Protein AF-A0A919UAT2-F1 (afdb_monomer)

Foldseek 3Di:
DLVVLLVVAQVSVVCLVVLVCCLVVLDQPPPVPVDVVVSVVVSVVVSVSSVVSSVSNVD

Solvent-accessible surface area (backbone atoms only — not comparable to full-atom values): 3449 Å² total; per-residue (Å²): 112,69,70,60,45,42,73,47,22,71,79,35,48,85,50,44,67,56,51,51,49,49,62,73,61,64,62,70,62,82,55,86,73,88,40,75,67,59,31,51,52,51,36,51,53,50,50,53,53,50,53,56,38,48,51,57,29,73,107

Radius of gyration: 12.45 Å; Cα contacts (8 Å, |Δi|>4): 44; chains: 1; bounding box: 30×22×34 Å

Mean predicted aligned error: 7.77 Å

Secondary structure (DSSP, 8-state):
-HHHHHHHGGGGGGGHHHHHHHHHHT-------S-HHHHHHHHHHHHHHHHHHHHHHH-

Organism: NCBI:txid685454

Structure (mmCIF, N/CA/C/O backbone):
data_AF-A0A919UAT2-F1
#
_entry.id   AF-A0A919UAT2-F1
#
loop_
_atom_site.group_PDB
_atom_site.id
_atom_site.type_symbol
_atom_site.label_atom_id
_atom_site.label_alt_id
_atom_site.label_comp_id
_atom_site.label_asym_id
_atom_site.label_entity_id
_atom_site.label_seq_id
_atom_site.pdbx_PDB_ins_code
_atom_site.Cartn_x
_atom_site.Cartn_y
_atom_site.Cartn_z
_atom_site.occupancy
_atom_site.B_iso_or_equiv
_atom_site.auth_seq_id
_atom_site.auth_co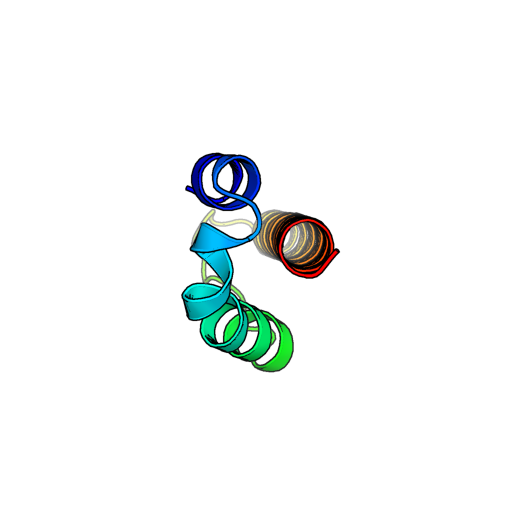mp_id
_atom_site.auth_asym_id
_atom_site.auth_atom_id
_atom_site.pdbx_PDB_model_num
ATOM 1 N N . MET A 1 1 ? -2.684 9.031 -4.993 1.00 60.03 1 MET A N 1
ATOM 2 C CA . MET A 1 1 ? -3.784 8.262 -4.363 1.00 60.03 1 MET A CA 1
ATOM 3 C C . MET A 1 1 ? -3.515 7.896 -2.909 1.00 60.03 1 MET A C 1
ATOM 5 O O . MET A 1 1 ? -4.337 8.252 -2.082 1.00 60.03 1 MET A O 1
ATOM 9 N N . LEU A 1 2 ? -2.392 7.251 -2.562 1.00 63.66 2 LEU A N 1
ATOM 10 C CA . LEU A 1 2 ? -2.139 6.779 -1.189 1.00 63.66 2 LEU A CA 1
ATOM 11 C C . LEU A 1 2 ? -2.318 7.846 -0.091 1.00 63.66 2 LEU A C 1
ATOM 13 O O . LEU A 1 2 ? -3.001 7.593 0.893 1.00 63.66 2 LEU A O 1
ATOM 17 N N . ARG A 1 3 ? -1.791 9.062 -0.306 1.00 69.12 3 ARG A N 1
ATOM 18 C CA . ARG A 1 3 ? -1.906 10.188 0.645 1.00 69.12 3 ARG A CA 1
ATOM 19 C C . ARG A 1 3 ? -3.354 10.539 1.014 1.00 69.12 3 ARG A C 1
ATOM 21 O O . ARG A 1 3 ? -3.605 10.964 2.133 1.00 69.12 3 ARG A O 1
ATOM 28 N N . VAL A 1 4 ? -4.291 10.351 0.084 1.00 69.31 4 VAL A N 1
ATOM 29 C CA . VAL A 1 4 ? -5.713 10.671 0.275 1.00 69.31 4 VAL A CA 1
ATOM 30 C C . VAL A 1 4 ? -6.381 9.634 1.180 1.00 69.31 4 VAL A C 1
ATOM 32 O O . VAL A 1 4 ? -7.140 10.001 2.069 1.00 69.31 4 VAL A O 1
ATOM 35 N N . PHE A 1 5 ? -6.034 8.353 1.033 1.00 66.56 5 PHE A N 1
ATOM 36 C CA . PHE A 1 5 ? -6.519 7.301 1.931 1.00 66.56 5 PHE A CA 1
ATOM 37 C C . PHE A 1 5 ? -5.926 7.416 3.332 1.00 66.56 5 PHE A C 1
ATOM 39 O O . PHE A 1 5 ? -6.647 7.261 4.310 1.00 66.56 5 PHE A O 1
ATOM 46 N N . THR A 1 6 ? -4.644 7.770 3.442 1.00 65.75 6 THR A N 1
ATOM 47 C CA . THR A 1 6 ? -4.025 8.032 4.747 1.00 65.75 6 THR A CA 1
ATOM 48 C C . THR A 1 6 ? -4.693 9.209 5.463 1.00 65.75 6 THR A C 1
ATOM 50 O O . THR A 1 6 ? -4.941 9.127 6.659 1.00 65.75 6 THR A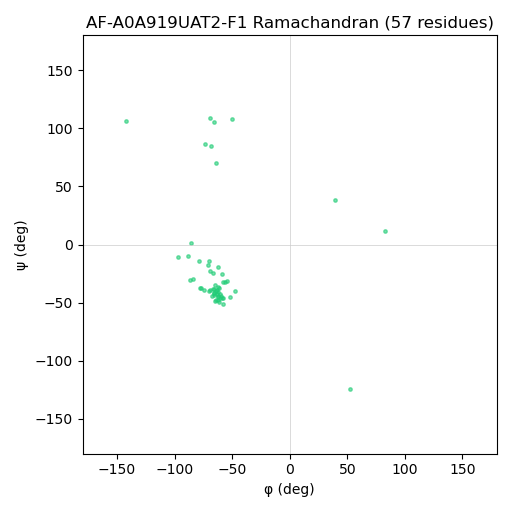 O 1
ATOM 53 N N . ALA A 1 7 ? -5.040 10.280 4.741 1.00 73.75 7 ALA A N 1
ATOM 54 C CA . ALA A 1 7 ? -5.741 11.433 5.312 1.00 73.75 7 ALA A CA 1
ATOM 55 C C . ALA A 1 7 ? -7.176 11.111 5.777 1.00 73.75 7 ALA A C 1
ATOM 57 O O . ALA A 1 7 ? -7.696 11.787 6.659 1.00 73.75 7 ALA A O 1
ATOM 58 N N . MET A 1 8 ? -7.806 10.075 5.215 1.00 75.50 8 MET A N 1
ATOM 59 C CA . MET A 1 8 ? -9.129 9.596 5.635 1.00 75.50 8 MET A CA 1
ATOM 60 C C . MET A 1 8 ? -9.099 8.730 6.908 1.00 75.50 8 MET A C 1
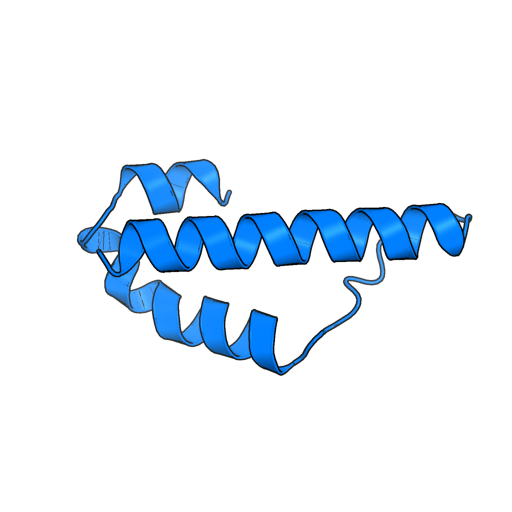ATOM 62 O O . MET A 1 8 ? -10.154 8.504 7.507 1.00 75.50 8 MET A O 1
ATOM 66 N N . GLY A 1 9 ? -7.921 8.254 7.336 1.00 71.88 9 GLY A N 1
ATOM 67 C CA . GLY A 1 9 ? -7.746 7.475 8.566 1.00 71.88 9 GLY A CA 1
ATOM 68 C C . GLY A 1 9 ? -8.703 6.281 8.650 1.00 71.88 9 GLY A C 1
ATOM 69 O O . GLY A 1 9 ? -8.789 5.474 7.726 1.00 71.88 9 GLY A O 1
ATOM 70 N N . SER A 1 10 ? -9.486 6.200 9.728 1.00 74.25 10 SER A N 1
ATOM 71 C CA . SER A 1 10 ? -10.434 5.104 9.986 1.00 74.25 10 SER A CA 1
ATOM 72 C C . SER A 1 10 ? -11.507 4.907 8.903 1.00 74.25 10 SER A C 1
ATOM 74 O O . SER A 1 10 ? -11.977 3.784 8.715 1.00 74.25 10 SER A O 1
ATOM 76 N N . HIS A 1 11 ? -11.864 5.946 8.139 1.00 78.44 11 HIS A N 1
ATOM 77 C CA . HIS A 1 11 ? -12.823 5.837 7.029 1.00 78.44 11 HIS A CA 1
ATOM 78 C C . HIS A 1 11 ? -12.249 5.073 5.828 1.00 78.44 11 HIS A C 1
ATOM 80 O O . HIS A 1 11 ? -12.999 4.581 4.989 1.00 78.44 11 HIS A O 1
ATOM 86 N N . ALA A 1 12 ? -10.923 4.925 5.757 1.00 78.62 12 ALA A N 1
ATOM 87 C CA . ALA A 1 12 ? -10.245 4.133 4.739 1.00 78.62 12 ALA A CA 1
ATOM 88 C C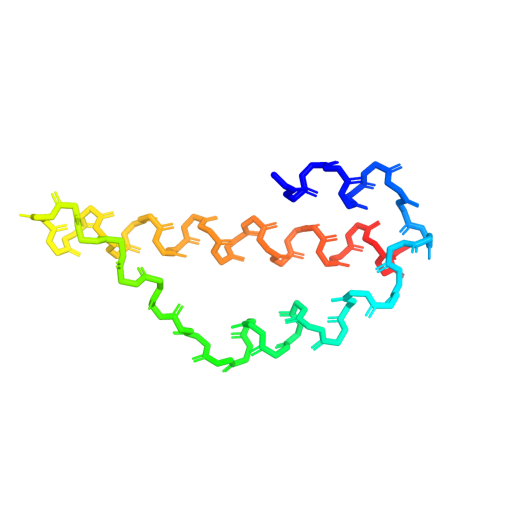 . ALA A 1 12 ? -10.145 2.638 5.106 1.00 78.62 12 ALA A C 1
ATOM 90 O O . ALA A 1 12 ? -9.631 1.853 4.313 1.00 78.62 12 ALA A O 1
ATOM 91 N N . ARG A 1 13 ? -10.684 2.198 6.254 1.00 78.62 13 ARG A N 1
ATOM 92 C CA . ARG A 1 13 ? -10.724 0.776 6.651 1.00 78.62 13 ARG A CA 1
ATOM 93 C C . ARG A 1 13 ? -11.206 -0.192 5.557 1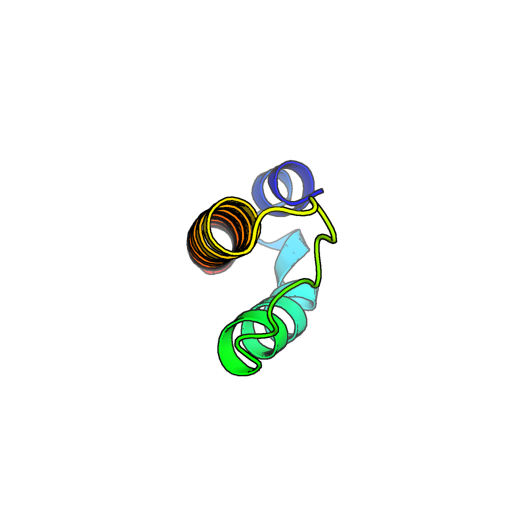.00 78.62 13 ARG A C 1
ATOM 95 O O . ARG A 1 13 ? -10.573 -1.233 5.413 1.00 78.62 13 ARG A O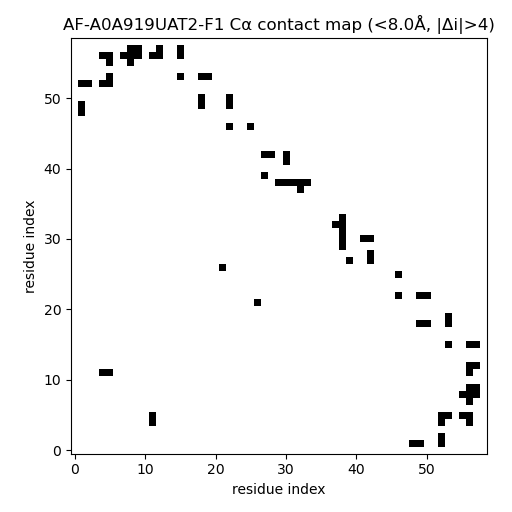 1
ATOM 102 N N . PRO A 1 14 ? -12.229 0.121 4.735 1.00 84.56 14 PRO A N 1
ATOM 103 C CA . PRO A 1 14 ? -12.673 -0.785 3.672 1.00 84.56 14 PRO A CA 1
ATOM 104 C C . PRO A 1 14 ? -11.615 -1.074 2.597 1.00 84.56 14 PRO A C 1
ATOM 106 O O . PRO A 1 14 ? -11.739 -2.055 1.868 1.00 84.56 14 PRO A O 1
ATOM 109 N N . ILE A 1 15 ? -10.577 -0.236 2.467 1.00 81.75 15 ILE A N 1
ATOM 110 C CA . ILE A 1 15 ? -9.499 -0.467 1.500 1.00 81.75 15 ILE A CA 1
ATOM 111 C C . ILE A 1 15 ? -8.359 -1.322 2.065 1.00 81.75 15 ILE A C 1
ATOM 113 O O . ILE A 1 15 ? -7.511 -1.750 1.283 1.00 81.75 15 ILE A O 1
ATOM 117 N N . LEU A 1 16 ? -8.334 -1.594 3.378 1.00 83.06 16 LEU A N 1
ATOM 118 C CA . LEU A 1 16 ? -7.271 -2.368 4.032 1.00 83.06 16 LEU A CA 1
ATOM 119 C C . LEU A 1 16 ? -7.123 -3.761 3.416 1.00 83.06 16 LEU A C 1
ATOM 121 O O . LEU A 1 16 ? -6.019 -4.119 3.023 1.00 83.06 16 LEU A O 1
ATOM 125 N N . ASP A 1 17 ? -8.225 -4.478 3.192 1.00 84.19 17 ASP A N 1
ATOM 126 C CA . ASP A 1 17 ? -8.209 -5.797 2.538 1.00 84.19 17 ASP A CA 1
ATOM 127 C C . ASP A 1 17 ? -7.579 -5.754 1.138 1.00 84.19 17 ASP A C 1
ATOM 129 O O . ASP A 1 17 ? -6.944 -6.708 0.677 1.00 84.19 17 ASP A O 1
ATOM 133 N N . ARG A 1 18 ? -7.745 -4.630 0.432 1.00 82.06 18 ARG A N 1
ATOM 134 C CA . ARG A 1 18 ? -7.169 -4.432 -0.899 1.00 82.06 18 ARG A CA 1
ATOM 135 C C . ARG A 1 18 ? -5.678 -4.112 -0.826 1.00 82.06 18 ARG A C 1
ATOM 137 O O . ARG A 1 18 ? -4.935 -4.592 -1.681 1.00 82.06 18 ARG A O 1
ATOM 144 N N . LEU A 1 19 ? -5.247 -3.343 0.176 1.00 82.38 19 LEU A N 1
ATOM 145 C CA . LEU A 1 19 ? -3.829 -3.091 0.448 1.00 82.38 19 LEU A CA 1
ATOM 146 C C . LEU A 1 19 ? -3.121 -4.382 0.876 1.00 82.38 19 LEU A C 1
ATOM 148 O O . LEU A 1 19 ? -2.060 -4.687 0.342 1.00 82.38 19 LEU A O 1
ATOM 152 N N . ASP A 1 20 ? -3.742 -5.186 1.739 1.00 84.81 20 ASP A N 1
ATOM 153 C CA . ASP A 1 20 ? -3.195 -6.464 2.205 1.00 84.81 20 ASP A CA 1
ATOM 154 C C . ASP A 1 20 ? -3.039 -7.452 1.051 1.00 84.81 20 ASP A C 1
ATOM 156 O O . ASP A 1 20 ? -1.987 -8.072 0.894 1.00 84.81 20 ASP A O 1
ATOM 160 N N . ARG A 1 21 ? -4.033 -7.528 0.160 1.00 83.12 21 ARG A N 1
ATOM 161 C CA . ARG A 1 21 ? -3.923 -8.332 -1.063 1.00 83.12 21 ARG A CA 1
ATOM 162 C C . ARG A 1 21 ? -2.813 -7.832 -1.987 1.00 83.12 21 ARG A C 1
ATOM 164 O O . ARG A 1 21 ? -2.123 -8.647 -2.593 1.00 83.12 21 ARG A O 1
ATOM 171 N N . PHE A 1 22 ? -2.635 -6.517 -2.106 1.00 80.19 22 PHE A N 1
ATOM 172 C CA . PHE A 1 22 ? -1.570 -5.931 -2.919 1.00 80.19 22 PHE A CA 1
ATOM 173 C C . PHE A 1 22 ? -0.185 -6.283 -2.357 1.00 80.19 22 PHE A C 1
ATOM 175 O O . PHE A 1 22 ? 0.640 -6.824 -3.095 1.00 80.19 22 PHE A O 1
ATOM 182 N N . ILE A 1 23 ? 0.021 -6.092 -1.050 1.00 81.94 23 ILE A N 1
ATOM 183 C CA . ILE A 1 23 ? 1.250 -6.456 -0.329 1.00 81.94 23 ILE A CA 1
ATOM 184 C C . ILE A 1 23 ? 1.538 -7.956 -0.483 1.00 81.94 23 ILE A C 1
ATOM 186 O O . ILE A 1 23 ? 2.631 -8.333 -0.901 1.00 81.94 23 ILE A O 1
ATOM 190 N N . ALA A 1 24 ? 0.547 -8.811 -0.210 1.00 81.88 24 ALA A N 1
ATOM 191 C CA . ALA A 1 24 ? 0.693 -10.265 -0.270 1.00 81.88 24 ALA A CA 1
ATOM 192 C C . ALA A 1 24 ? 0.964 -10.779 -1.689 1.00 81.88 24 ALA A C 1
ATOM 194 O O . ALA A 1 24 ? 1.725 -11.725 -1.873 1.00 81.88 24 ALA A O 1
ATOM 195 N N . SER A 1 25 ? 0.375 -10.145 -2.707 1.00 75.06 25 SER A N 1
ATOM 196 C CA . SER A 1 25 ? 0.615 -10.529 -4.099 1.00 75.06 25 SER A CA 1
ATOM 197 C C . SER A 1 25 ? 2.025 -10.195 -4.584 1.00 75.06 25 SER A C 1
ATOM 199 O O . SER A 1 25 ? 2.404 -10.681 -5.649 1.00 75.06 25 SER A O 1
ATOM 201 N N . ARG A 1 26 ? 2.775 -9.355 -3.841 1.00 64.44 26 ARG A N 1
ATOM 202 C CA . ARG A 1 26 ? 4.094 -8.814 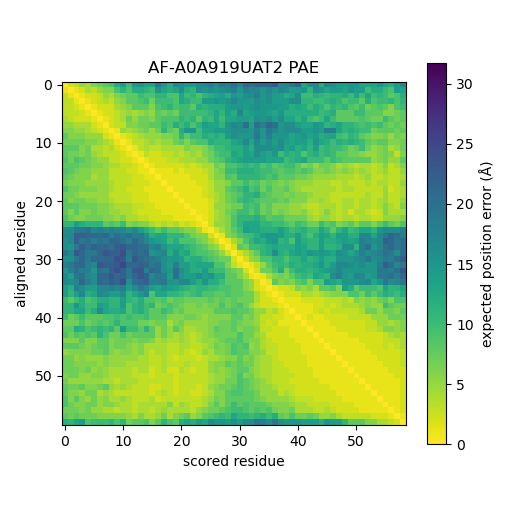-4.213 1.00 64.44 26 ARG A CA 1
ATOM 203 C C . ARG A 1 26 ? 4.151 -8.461 -5.702 1.00 64.44 26 ARG A C 1
ATOM 205 O O . ARG A 1 26 ? 5.128 -8.750 -6.391 1.00 64.44 26 ARG A O 1
ATOM 212 N N . ARG A 1 27 ? 3.037 -7.929 -6.220 1.00 61.81 27 ARG A N 1
ATOM 213 C CA . ARG A 1 27 ? 2.854 -7.744 -7.651 1.00 61.81 27 ARG A CA 1
ATOM 214 C C . ARG A 1 27 ? 3.823 -6.649 -8.040 1.00 61.81 27 ARG A C 1
ATOM 216 O O . ARG A 1 27 ? 3.591 -5.507 -7.654 1.00 61.81 27 ARG A O 1
ATOM 223 N N . ARG A 1 28 ? 4.887 -7.016 -8.763 1.00 58.12 28 ARG A N 1
ATOM 224 C CA . ARG A 1 28 ? 5.686 -6.045 -9.502 1.00 58.12 28 ARG A CA 1
ATOM 225 C C . ARG A 1 28 ? 4.689 -5.235 -10.310 1.00 58.12 28 ARG A C 1
ATOM 227 O O . ARG A 1 28 ? 3.995 -5.795 -11.170 1.00 58.12 28 ARG A O 1
ATOM 234 N N . ALA A 1 29 ? 4.467 -3.985 -9.924 1.00 58.41 29 ALA A N 1
ATOM 235 C CA . ALA A 1 29 ? 3.715 -3.094 -10.768 1.00 58.41 29 ALA A CA 1
ATOM 236 C C . ALA A 1 29 ? 4.649 -2.965 -11.958 1.00 58.41 29 ALA A C 1
ATOM 238 O O . ALA A 1 29 ? 5.718 -2.401 -11.805 1.00 58.41 29 ALA A O 1
ATOM 239 N N . GLY A 1 30 ? 4.322 -3.613 -13.080 1.00 54.97 30 GLY A N 1
ATOM 240 C CA . GLY A 1 30 ? 5.114 -3.551 -14.307 1.00 54.97 30 GLY A CA 1
ATOM 241 C C . GLY A 1 30 ? 5.107 -2.118 -14.824 1.00 54.97 30 GLY A C 1
ATOM 242 O O . GLY A 1 30 ? 4.404 -1.786 -15.776 1.00 54.97 30 GLY A O 1
ATOM 243 N N . LEU A 1 31 ? 5.792 -1.245 -14.099 1.00 59.41 31 LEU A N 1
ATOM 244 C CA . LEU A 1 31 ? 6.085 0.122 -14.411 1.00 59.41 31 LEU A CA 1
ATOM 245 C C . LEU A 1 31 ? 7.138 -0.026 -15.484 1.00 59.41 31 LEU A C 1
ATOM 247 O O . LEU A 1 31 ? 8.299 -0.116 -15.151 1.00 59.41 31 LEU A O 1
ATOM 251 N N . ASN A 1 32 ? 6.718 -0.157 -16.738 1.00 53.22 32 ASN A N 1
ATOM 252 C CA . ASN A 1 32 ? 7.635 -0.322 -17.856 1.00 53.22 32 ASN A CA 1
ATOM 253 C C . ASN A 1 32 ? 8.400 1.002 -18.040 1.00 53.22 32 ASN A C 1
ATOM 255 O O . ASN A 1 32 ? 7.944 1.902 -18.748 1.00 53.22 32 ASN A O 1
ATOM 259 N N . ILE A 1 33 ? 9.477 1.162 -17.275 1.00 60.75 33 ILE A N 1
ATOM 260 C CA . ILE A 1 33 ? 10.353 2.337 -17.217 1.00 60.75 33 ILE A CA 1
ATOM 261 C C . ILE A 1 33 ? 11.579 2.091 -18.115 1.00 60.75 33 ILE A C 1
ATOM 263 O O . ILE A 1 33 ? 12.289 3.038 -18.450 1.00 60.75 33 ILE A O 1
ATOM 267 N N . GLY A 1 34 ? 11.769 0.856 -18.601 1.00 60.91 34 GLY A N 1
ATOM 268 C CA . GLY A 1 34 ? 12.803 0.502 -19.578 1.00 60.91 34 GLY A CA 1
ATOM 269 C C . GLY A 1 34 ? 14.181 0.256 -18.959 1.00 60.91 34 GLY A C 1
ATOM 270 O O . GLY A 1 34 ? 15.164 0.163 -19.689 1.00 60.91 34 GLY A O 1
ATOM 271 N N . ASP A 1 35 ? 14.241 0.157 -17.630 1.00 71.06 35 ASP A N 1
ATOM 272 C CA . ASP A 1 35 ? 15.425 -0.157 -16.830 1.00 71.06 35 ASP A CA 1
ATOM 273 C C . ASP A 1 35 ? 14.984 -1.055 -15.665 1.00 71.06 35 ASP A C 1
ATOM 275 O O . ASP A 1 35 ? 14.355 -0.581 -14.719 1.00 71.06 35 ASP A O 1
ATOM 279 N N . ASP A 1 36 ? 15.310 -2.347 -15.742 1.00 68.94 36 ASP A N 1
ATOM 280 C CA . ASP A 1 36 ? 14.880 -3.372 -14.781 1.00 68.94 36 ASP A CA 1
ATOM 281 C C . ASP A 1 36 ? 15.233 -3.027 -13.317 1.00 68.94 36 ASP A C 1
ATOM 28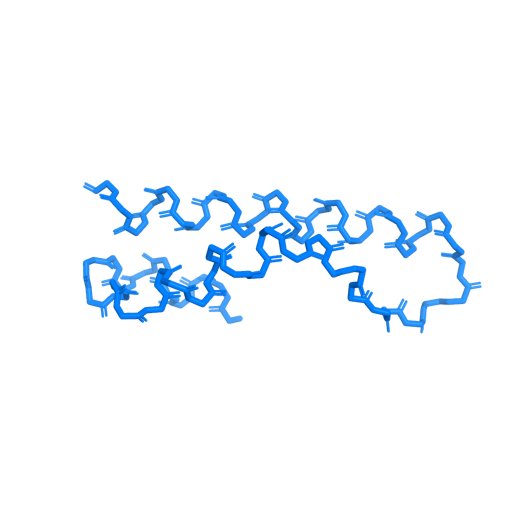3 O O . ASP A 1 36 ? 14.484 -3.372 -12.396 1.00 68.94 36 ASP A O 1
ATOM 287 N N . ASP A 1 37 ? 16.338 -2.308 -13.079 1.00 73.62 37 ASP A N 1
ATOM 288 C CA . ASP A 1 37 ? 16.753 -1.886 -11.738 1.00 73.62 37 ASP A CA 1
ATOM 289 C C . ASP A 1 37 ? 15.936 -0.685 -11.249 1.00 73.62 37 ASP A C 1
ATOM 291 O O . ASP A 1 37 ? 15.587 -0.593 -10.064 1.00 73.62 37 ASP A O 1
ATOM 295 N N . ALA A 1 38 ? 15.600 0.240 -12.151 1.00 74.25 38 ALA A N 1
ATOM 296 C CA . ALA A 1 38 ? 14.692 1.341 -11.849 1.00 74.25 38 ALA A CA 1
ATOM 297 C C . ALA A 1 38 ? 13.273 0.832 -11.554 1.00 74.25 38 ALA A C 1
ATOM 299 O O . ALA A 1 38 ? 12.629 1.330 -10.628 1.00 74.25 38 ALA A O 1
ATOM 300 N N . GLU A 1 39 ? 12.812 -0.185 -12.285 1.00 73.31 39 GLU A N 1
ATOM 301 C CA . GLU A 1 39 ? 11.523 -0.845 -12.058 1.00 73.31 39 GLU A CA 1
ATOM 302 C C . GLU A 1 39 ? 11.492 -1.547 -10.702 1.00 73.31 39 GLU A C 1
ATOM 304 O O . GLU A 1 39 ? 10.581 -1.318 -9.903 1.00 73.31 39 GLU A O 1
ATOM 309 N N . MET A 1 40 ? 12.539 -2.316 -10.384 1.00 79.50 40 MET A N 1
ATOM 310 C CA . MET A 1 40 ? 12.685 -2.969 -9.085 1.00 79.50 40 MET A CA 1
ATOM 311 C C . MET A 1 40 ? 12.686 -1.954 -7.934 1.00 79.50 40 MET A C 1
ATOM 313 O O . MET A 1 40 ? 11.963 -2.135 -6.953 1.00 79.50 40 MET A O 1
ATOM 317 N N . ARG A 1 41 ? 13.436 -0.852 -8.060 1.00 79.94 41 ARG A N 1
ATOM 318 C CA . ARG A 1 41 ? 13.487 0.196 -7.030 1.00 79.94 41 ARG A CA 1
ATOM 319 C C . ARG A 1 41 ? 12.148 0.926 -6.884 1.00 79.94 41 ARG A C 1
ATOM 321 O O . ARG A 1 41 ? 11.751 1.258 -5.766 1.00 79.94 41 ARG A O 1
ATOM 328 N N . ALA A 1 42 ? 11.439 1.174 -7.985 1.00 76.94 42 ALA A N 1
ATOM 329 C CA . ALA A 1 42 ? 10.116 1.792 -7.958 1.00 76.94 42 ALA A CA 1
ATOM 330 C C . ALA A 1 42 ? 9.079 0.882 -7.281 1.00 76.94 42 ALA A C 1
ATOM 332 O O . ALA A 1 42 ? 8.292 1.356 -6.456 1.00 76.94 42 ALA A O 1
ATOM 333 N N . ASP A 1 43 ? 9.124 -0.419 -7.565 1.00 78.06 43 ASP A N 1
ATOM 334 C CA . ASP A 1 43 ? 8.290 -1.426 -6.911 1.00 78.06 43 ASP A CA 1
ATOM 335 C C . ASP A 1 43 ? 8.565 -1.517 -5.408 1.00 78.06 43 ASP A C 1
ATOM 337 O O . ASP A 1 43 ? 7.630 -1.541 -4.602 1.00 78.06 43 ASP A O 1
ATOM 341 N N . GLU A 1 44 ? 9.836 -1.509 -5.007 1.00 81.88 44 GLU A N 1
ATOM 342 C CA . GLU A 1 44 ? 10.235 -1.514 -3.597 1.00 81.88 44 GLU A CA 1
ATOM 343 C C . GLU A 1 44 ? 9.746 -0.263 -2.857 1.00 81.88 44 GLU A C 1
ATOM 345 O O . GLU A 1 44 ? 9.168 -0.369 -1.770 1.00 81.88 44 GLU A O 1
ATOM 350 N N . MET A 1 45 ? 9.903 0.923 -3.456 1.00 86.06 45 MET A N 1
ATOM 351 C CA . MET A 1 45 ? 9.394 2.170 -2.876 1.00 86.06 45 MET A CA 1
ATOM 352 C C . MET A 1 45 ? 7.865 2.173 -2.771 1.00 86.06 45 MET A C 1
ATOM 354 O O . MET A 1 45 ? 7.314 2.630 -1.763 1.00 86.06 45 MET A O 1
ATOM 358 N N . LEU A 1 46 ? 7.164 1.656 -3.783 1.00 83.12 46 LEU A N 1
ATOM 359 C CA . LEU A 1 46 ? 5.707 1.557 -3.779 1.00 83.12 46 LEU A CA 1
ATOM 360 C C . LEU A 1 46 ? 5.212 0.580 -2.705 1.00 83.12 46 LEU A C 1
ATOM 362 O O . LEU A 1 46 ? 4.240 0.882 -2.002 1.00 83.12 46 LEU A O 1
ATOM 366 N N . LEU A 1 47 ? 5.885 -0.559 -2.538 1.00 83.56 47 LEU A N 1
ATOM 367 C CA . LEU A 1 47 ? 5.578 -1.532 -1.493 1.00 83.56 47 LEU A CA 1
ATOM 368 C C . LEU A 1 47 ? 5.766 -0.920 -0.100 1.00 83.56 47 LEU A C 1
ATOM 370 O O . LEU A 1 47 ? 4.854 -0.994 0.725 1.00 83.56 47 LEU A O 1
ATOM 374 N N . ALA A 1 48 ? 6.896 -0.248 0.137 1.00 86.19 48 ALA A N 1
ATOM 375 C CA . ALA A 1 48 ? 7.177 0.424 1.404 1.00 86.19 48 ALA A CA 1
ATOM 376 C C . ALA A 1 48 ? 6.129 1.504 1.727 1.00 86.19 48 ALA A C 1
ATOM 378 O O . ALA A 1 48 ? 5.598 1.555 2.838 1.00 86.19 48 ALA A O 1
ATOM 379 N N . ALA A 1 49 ? 5.758 2.326 0.739 1.00 85.50 49 ALA A N 1
ATOM 380 C CA . ALA A 1 49 ? 4.706 3.326 0.902 1.00 85.50 49 ALA A CA 1
ATOM 381 C C . ALA A 1 49 ? 3.339 2.688 1.208 1.00 85.50 49 ALA A C 1
ATOM 383 O O . ALA A 1 49 ? 2.569 3.226 2.007 1.00 85.50 49 ALA A O 1
ATOM 384 N N . THR A 1 50 ? 3.044 1.536 0.598 1.00 84.12 50 THR A N 1
ATOM 385 C CA . THR A 1 50 ? 1.791 0.797 0.799 1.00 84.12 50 THR A CA 1
ATOM 386 C C . THR A 1 50 ? 1.669 0.230 2.207 1.00 84.12 50 THR A C 1
ATOM 388 O O . THR A 1 50 ? 0.628 0.411 2.840 1.00 84.12 50 THR A O 1
ATOM 391 N N . ILE A 1 51 ? 2.742 -0.365 2.729 1.00 86.31 51 ILE A N 1
ATOM 392 C CA . ILE A 1 51 ? 2.803 -0.849 4.114 1.00 86.31 51 ILE A CA 1
ATOM 393 C C . ILE A 1 51 ? 2.616 0.319 5.090 1.00 86.31 51 ILE A C 1
ATOM 395 O O . ILE A 1 51 ? 1.731 0.270 5.943 1.00 86.31 51 ILE A O 1
ATOM 399 N N . ALA A 1 52 ? 3.353 1.417 4.900 1.00 86.06 52 ALA A N 1
ATOM 400 C CA . ALA A 1 5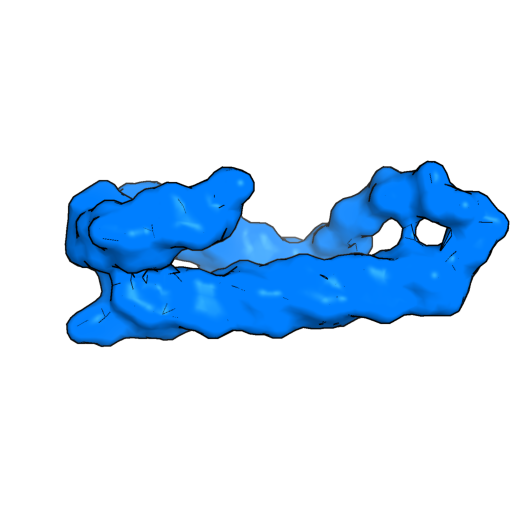2 ? 3.262 2.585 5.775 1.00 86.06 52 ALA A CA 1
ATOM 401 C C . ALA A 1 52 ? 1.857 3.221 5.788 1.00 86.06 52 ALA A C 1
ATOM 403 O O . ALA A 1 52 ? 1.382 3.692 6.823 1.00 86.06 52 ALA A O 1
ATOM 404 N N . ALA A 1 53 ? 1.162 3.251 4.646 1.00 83.69 53 ALA A N 1
ATOM 405 C CA . ALA A 1 53 ? -0.218 3.730 4.597 1.00 83.69 53 ALA A CA 1
ATOM 406 C C . ALA A 1 53 ? -1.191 2.770 5.287 1.00 83.69 53 ALA A C 1
ATOM 408 O O . ALA A 1 53 ? -2.090 3.233 5.984 1.00 83.69 53 ALA A O 1
ATOM 409 N N . ARG A 1 54 ? -1.005 1.456 5.123 1.00 85.19 54 ARG A N 1
ATOM 410 C CA . ARG A 1 54 ? -1.820 0.432 5.784 1.00 85.19 54 ARG A CA 1
ATOM 411 C C . ARG A 1 54 ? -1.713 0.527 7.305 1.00 85.19 54 ARG A C 1
ATOM 413 O O . ARG A 1 54 ? -2.737 0.540 7.978 1.00 85.19 54 ARG A O 1
ATOM 420 N N . GLU A 1 55 ? -0.502 0.668 7.839 1.00 84.44 55 GLU A N 1
ATOM 421 C CA . GLU A 1 55 ? -0.268 0.848 9.279 1.00 84.44 55 GLU A CA 1
ATOM 422 C C . GLU A 1 55 ? -0.948 2.108 9.825 1.00 84.44 55 GLU A C 1
ATOM 424 O O . GLU A 1 55 ? -1.611 2.051 10.854 1.00 84.44 55 GLU A O 1
ATOM 429 N N . ARG A 1 56 ? -0.872 3.229 9.098 1.00 82.31 56 ARG A N 1
ATOM 430 C CA . ARG A 1 56 ? -1.519 4.493 9.497 1.00 82.31 56 ARG A CA 1
ATOM 431 C C . ARG A 1 56 ? -3.045 4.476 9.422 1.00 82.31 56 ARG A C 1
ATOM 433 O O . ARG A 1 56 ? -3.674 5.312 10.054 1.00 82.31 56 ARG A O 1
ATOM 440 N N . ILE A 1 57 ? -3.630 3.596 8.610 1.00 79.69 57 ILE A N 1
ATOM 441 C CA . ILE A 1 57 ? -5.088 3.416 8.515 1.00 79.69 57 ILE A CA 1
ATOM 442 C C . ILE A 1 57 ? -5.587 2.422 9.580 1.00 79.69 57 ILE A C 1
ATOM 444 O O . ILE A 1 57 ? -6.738 2.508 10.010 1.00 79.69 57 ILE A O 1
ATOM 448 N N . ALA A 1 58 ? -4.749 1.454 9.969 1.00 79.38 58 ALA A N 1
ATOM 449 C CA . ALA A 1 58 ? -5.082 0.427 10.953 1.00 79.38 58 ALA A CA 1
ATOM 450 C C . ALA A 1 58 ? -4.886 0.876 12.414 1.00 79.38 58 ALA A C 1
ATOM 452 O O . ALA A 1 58 ? -5.592 0.355 13.281 1.00 79.38 58 ALA A O 1
ATOM 453 N N . GLY A 1 59 ? -3.943 1.793 12.668 1.00 72.56 59 GLY A N 1
ATOM 454 C CA . GLY A 1 59 ? -3.765 2.477 13.957 1.00 72.56 59 GLY A CA 1
ATOM 455 C C . GLY A 1 59 ? -4.861 3.494 14.242 1.00 72.56 59 GLY A C 1
ATOM 456 O O . GLY A 1 59 ? -5.192 3.646 15.436 1.00 72.56 59 GLY A O 1
#

pLDDT: mean 75.39, std 9.22, range [53.22, 86.31]

Sequence (59 aa):
MLRVFTAMGSHARPILDRLDRFIASRRRAGLNIGDDDAEMRADEMLLAATIAARERIAG